Protein AF-A0A7C7CUS8-F1 (afdb_monomer)

Mean predicted aligned error: 3.03 Å

Radius of gyration: 10.81 Å; Cα contacts (8 Å, |Δi|>4): 39; chains: 1; bounding box: 26×20×23 Å

Secondary structure (DSSP, 8-state):
--SEEEE-TTSS-EEEE-SSHHHHHHHHHHHTTTS----------

Foldseek 3Di:
DFPDKDADDPDDDIDGHDPDPVVVVVVCVVQVVPDDDDDDDDDDD

pLDDT: mean 93.95, std 6.35, range [57.09, 96.88]

Solvent-accessible surface area (backbone atoms only — not comparable to full-atom values): 3111 Å² total; per-residue (Å²): 128,61,82,44,75,50,65,52,85,94,50,92,52,69,52,65,42,56,99,42,72,69,60,43,50,55,51,41,68,62,43,49,78,84,40,98,65,82,93,82,79,93,78,91,129

Sequence (45 aa):
GASYASLSGSGSTVFGMFDEDTAAKAAESVLSSDYRTILTRPTHR

Structure (mmCIF, N/CA/C/O backbone):
data_AF-A0A7C7CUS8-F1
#
_entry.id   AF-A0A7C7CUS8-F1
#
loop_
_atom_site.group_PDB
_atom_site.id
_atom_site.type_symbol
_atom_site.label_atom_id
_atom_site.label_alt_id
_atom_site.label_comp_id
_atom_site.label_asym_id
_atom_site.label_entity_id
_atom_site.label_seq_id
_atom_site.pdbx_PDB_ins_code
_atom_site.Cartn_x
_atom_site.Cartn_y
_atom_site.Cartn_z
_atom_site.occupancy
_atom_site.B_iso_or_equiv
_atom_site.auth_seq_id
_atom_site.auth_comp_id
_atom_site.auth_asym_id
_atom_site.auth_atom_id
_atom_site.pdbx_PDB_model_num
ATOM 1 N N . GLY A 1 1 ? -7.581 -9.471 0.705 1.00 84.81 1 GLY A N 1
ATOM 2 C CA . GLY A 1 1 ? -6.647 -8.782 1.622 1.00 84.81 1 GLY A CA 1
ATOM 3 C C . GLY A 1 1 ? -5.265 -8.758 0.999 1.00 84.81 1 GLY A C 1
ATOM 4 O O . GLY A 1 1 ? -5.136 -9.272 -0.104 1.00 84.81 1 GLY A O 1
ATOM 5 N N . ALA A 1 2 ? -4.260 -8.178 1.659 1.00 93.31 2 ALA A N 1
ATOM 6 C CA . ALA A 1 2 ? -2.883 -8.222 1.152 1.00 93.31 2 ALA A CA 1
ATOM 7 C C . ALA A 1 2 ? -2.327 -9.658 1.220 1.00 93.31 2 ALA A C 1
ATOM 9 O O . ALA A 1 2 ? -2.566 -10.349 2.211 1.00 93.31 2 ALA A O 1
ATOM 10 N N . SER A 1 3 ? -1.602 -10.098 0.188 1.00 95.62 3 SER A N 1
ATOM 11 C CA . SER A 1 3 ? -0.914 -11.400 0.152 1.00 95.62 3 SER A CA 1
ATOM 12 C C . SER A 1 3 ? 0.334 -11.407 1.039 1.00 95.62 3 SER A C 1
ATOM 14 O O . SER A 1 3 ? 0.682 -12.424 1.634 1.00 95.62 3 SER A O 1
ATOM 16 N N . TYR A 1 4 ? 0.964 -10.244 1.193 1.00 95.31 4 TYR A N 1
ATOM 17 C CA . TYR A 1 4 ? 2.046 -9.993 2.137 1.00 95.31 4 TYR A CA 1
ATOM 18 C C . TYR A 1 4 ? 1.891 -8.594 2.724 1.00 95.31 4 TYR A C 1
ATOM 20 O O . TYR A 1 4 ? 1.492 -7.673 2.014 1.00 95.31 4 TYR A O 1
ATOM 28 N N . ALA A 1 5 ? 2.215 -8.413 4.001 1.00 95.88 5 ALA A N 1
ATOM 29 C CA . ALA A 1 5 ? 2.232 -7.100 4.632 1.00 95.88 5 ALA A CA 1
ATOM 30 C C . ALA A 1 5 ? 3.401 -7.000 5.610 1.00 95.88 5 ALA A C 1
ATOM 32 O O . ALA A 1 5 ? 3.673 -7.937 6.361 1.00 95.88 5 ALA A O 1
ATOM 33 N N . SER A 1 6 ? 4.103 -5.869 5.597 1.00 96.56 6 SER 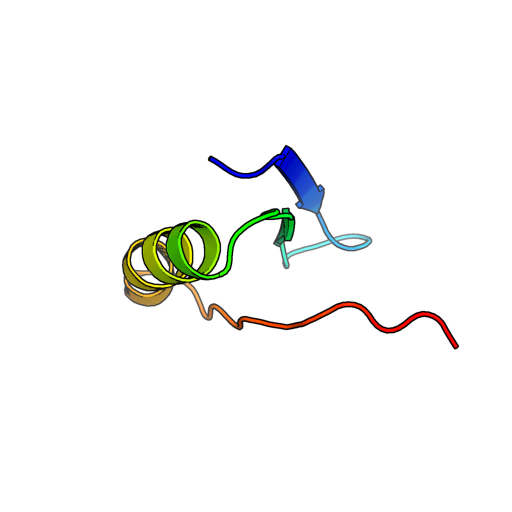A N 1
ATOM 34 C CA . SER A 1 6 ? 5.234 -5.643 6.495 1.00 96.56 6 SER A CA 1
ATOM 35 C C . SER A 1 6 ? 5.518 -4.160 6.714 1.00 96.56 6 SER A C 1
ATOM 37 O O . SER A 1 6 ? 5.010 -3.287 6.005 1.00 96.56 6 SER A O 1
ATOM 39 N N . LEU A 1 7 ? 6.352 -3.884 7.714 1.00 96.88 7 LEU A N 1
ATOM 40 C CA . LEU A 1 7 ? 6.917 -2.567 7.964 1.00 96.88 7 LEU A CA 1
ATOM 41 C C . LEU A 1 7 ? 8.132 -2.367 7.052 1.00 96.88 7 LEU A C 1
ATOM 43 O O . LEU A 1 7 ? 9.010 -3.223 6.961 1.00 96.88 7 LEU A O 1
ATOM 47 N N . SER A 1 8 ? 8.199 -1.223 6.384 1.00 94.06 8 SER A N 1
ATOM 48 C CA . SER A 1 8 ? 9.359 -0.859 5.579 1.00 94.06 8 SE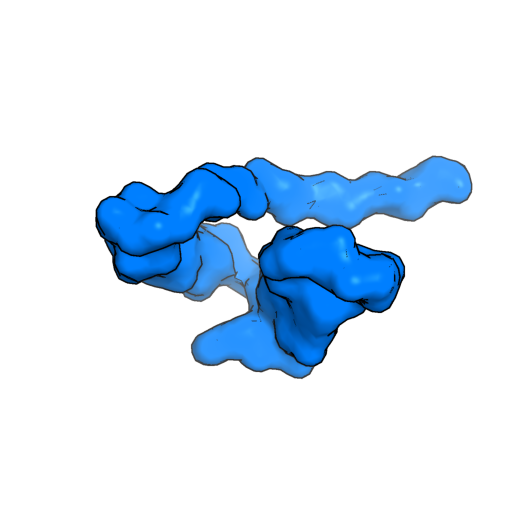R A CA 1
ATOM 49 C C . SER A 1 8 ? 10.505 -0.396 6.483 1.00 94.06 8 SER A C 1
ATOM 51 O O . SER A 1 8 ? 10.424 0.668 7.101 1.00 94.06 8 SER A O 1
ATOM 53 N N . GLY A 1 9 ? 11.592 -1.172 6.542 1.00 94.25 9 GLY A N 1
ATOM 54 C CA . GLY A 1 9 ? 12.787 -0.840 7.326 1.00 94.25 9 GLY A CA 1
ATOM 55 C C . GLY A 1 9 ? 12.488 -0.725 8.824 1.00 94.25 9 GLY A C 1
ATOM 56 O O . GLY A 1 9 ? 11.924 -1.636 9.421 1.00 94.25 9 GLY A O 1
ATOM 57 N N . SER A 1 10 ? 12.849 0.410 9.429 1.00 95.50 10 SER A N 1
ATOM 58 C CA . SER A 1 10 ? 12.523 0.737 10.826 1.00 95.50 10 SER A CA 1
ATOM 59 C C . SER A 1 10 ? 11.140 1.381 11.009 1.00 95.50 10 SER A C 1
ATOM 61 O O . SER A 1 10 ? 10.792 1.759 12.125 1.00 95.50 10 SER A O 1
ATOM 63 N N . GLY A 1 11 ? 10.358 1.545 9.937 1.00 93.62 11 GLY A N 1
ATOM 64 C CA . GLY A 1 11 ? 9.087 2.267 9.964 1.00 93.62 11 GLY A CA 1
ATOM 65 C C . GLY A 1 11 ? 9.236 3.786 9.828 1.00 93.62 11 GLY A C 1
ATOM 66 O O . GLY A 1 11 ? 10.333 4.310 9.659 1.00 93.62 11 GLY A O 1
ATOM 67 N N . SER A 1 12 ? 8.140 4.548 9.849 1.00 93.94 12 SER A N 1
ATOM 68 C CA . SER A 1 12 ? 6.749 4.190 10.199 1.00 93.94 12 SER A CA 1
ATOM 69 C C . SER A 1 12 ? 5.877 3.701 9.034 1.00 93.94 12 SER A C 1
ATOM 71 O O . SER A 1 12 ? 4.692 3.432 9.215 1.00 93.94 12 SER A O 1
ATOM 73 N N . THR A 1 13 ? 6.441 3.603 7.829 1.00 96.19 13 THR A N 1
ATOM 74 C CA . THR A 1 13 ? 5.687 3.208 6.631 1.00 96.19 13 THR A CA 1
ATOM 75 C C . THR A 1 13 ? 5.463 1.701 6.596 1.00 96.19 13 THR A C 1
ATOM 77 O O . THR A 1 13 ? 6.413 0.929 6.717 1.00 96.19 13 THR A O 1
ATOM 80 N N . VAL A 1 14 ? 4.219 1.284 6.376 1.00 96.00 14 VAL A N 1
ATOM 81 C CA . VAL A 1 14 ? 3.845 -0.109 6.104 1.00 96.00 14 VAL A CA 1
ATOM 82 C C . VAL A 1 14 ? 3.515 -0.277 4.628 1.00 96.00 14 VAL A C 1
ATOM 84 O O . VAL A 1 14 ? 3.075 0.667 3.973 1.00 96.00 14 VAL A O 1
ATOM 87 N N . PHE A 1 15 ? 3.715 -1.479 4.104 1.00 95.94 15 PHE A N 1
ATOM 88 C CA . PHE A 1 15 ? 3.303 -1.824 2.750 1.00 95.94 15 PHE A CA 1
ATOM 89 C C . PHE A 1 15 ? 2.563 -3.157 2.740 1.00 95.94 15 PHE A C 1
ATOM 91 O O . PHE A 1 15 ? 2.848 -4.049 3.541 1.00 95.94 15 PHE A O 1
ATOM 98 N N . GLY A 1 16 ? 1.613 -3.272 1.815 1.00 96.19 16 GLY A N 1
ATOM 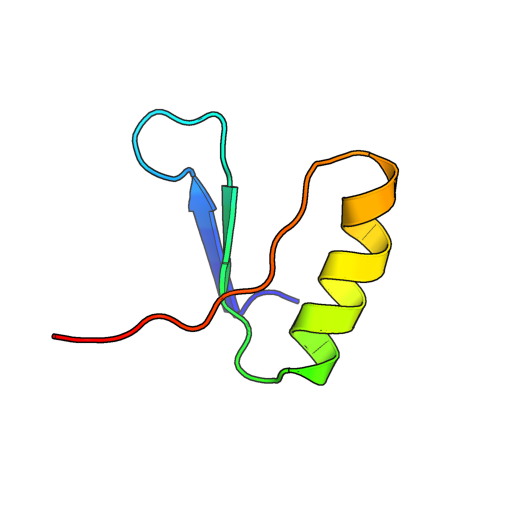99 C CA . GLY A 1 16 ? 0.912 -4.506 1.495 1.00 96.19 16 GLY A CA 1
ATOM 100 C C . GLY A 1 16 ? 1.106 -4.839 0.020 1.00 96.19 16 GLY A C 1
ATOM 101 O O . GLY A 1 16 ? 1.040 -3.948 -0.824 1.00 96.19 16 GLY A O 1
ATOM 102 N N . MET A 1 17 ? 1.357 -6.106 -0.289 1.00 96.25 17 MET A N 1
ATOM 103 C CA . MET A 1 17 ? 1.360 -6.623 -1.654 1.00 96.25 17 MET A CA 1
ATOM 104 C C . MET A 1 17 ? -0.020 -7.171 -1.994 1.00 96.25 17 MET A C 1
ATOM 106 O O . MET A 1 17 ? -0.665 -7.824 -1.175 1.00 96.25 17 MET A O 1
ATOM 110 N N . PHE A 1 18 ? -0.468 -6.880 -3.207 1.00 96.25 18 PHE A N 1
ATOM 111 C CA . PHE A 1 18 ? -1.742 -7.329 -3.744 1.00 96.25 18 PHE A CA 1
ATOM 112 C C . PHE A 1 18 ? -1.491 -7.825 -5.161 1.00 96.25 18 PHE A C 1
ATOM 114 O O . PHE A 1 18 ? -0.811 -7.147 -5.930 1.00 96.25 18 PHE A O 1
ATOM 121 N N . ASP A 1 19 ? -2.048 -8.986 -5.493 1.00 94.44 19 ASP A N 1
ATOM 122 C CA . ASP A 1 19 ? -1.876 -9.583 -6.822 1.00 94.44 19 ASP A CA 1
ATOM 123 C C . ASP A 1 19 ? -2.754 -8.884 -7.874 1.00 94.44 19 ASP A C 1
ATOM 125 O O . ASP A 1 19 ? -2.444 -8.890 -9.063 1.00 94.44 19 ASP A O 1
ATOM 129 N N . GLU A 1 20 ? -3.837 -8.239 -7.429 1.00 95.56 20 GLU A N 1
ATOM 130 C CA . GLU A 1 20 ? -4.823 -7.579 -8.280 1.00 95.56 20 GLU A CA 1
ATOM 131 C C . GLU A 1 20 ? -4.921 -6.076 -7.987 1.00 95.56 20 GLU A C 1
ATOM 133 O O . GLU A 1 20 ? -5.105 -5.646 -6.842 1.00 95.56 20 GLU A O 1
ATOM 138 N N . ASP A 1 21 ? -4.913 -5.266 -9.048 1.00 94.81 21 ASP A N 1
ATOM 139 C CA . ASP A 1 21 ? -5.101 -3.812 -8.976 1.00 94.81 21 ASP A CA 1
ATOM 140 C C . ASP A 1 21 ? -6.434 -3.412 -8.314 1.00 94.81 21 ASP A C 1
ATOM 142 O O . ASP A 1 21 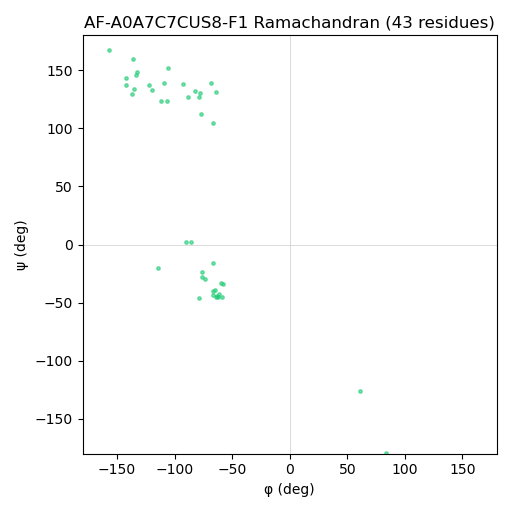? -6.511 -2.386 -7.639 1.00 94.81 21 ASP A O 1
ATOM 146 N N . THR A 1 22 ? -7.496 -4.200 -8.500 1.00 96.50 22 THR A N 1
ATOM 147 C CA . TH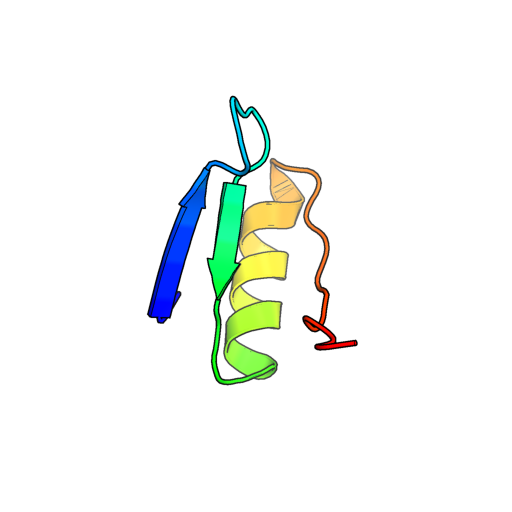R A 1 22 ? -8.818 -3.972 -7.889 1.00 96.50 22 THR A CA 1
ATOM 148 C C . THR A 1 22 ? -8.755 -4.078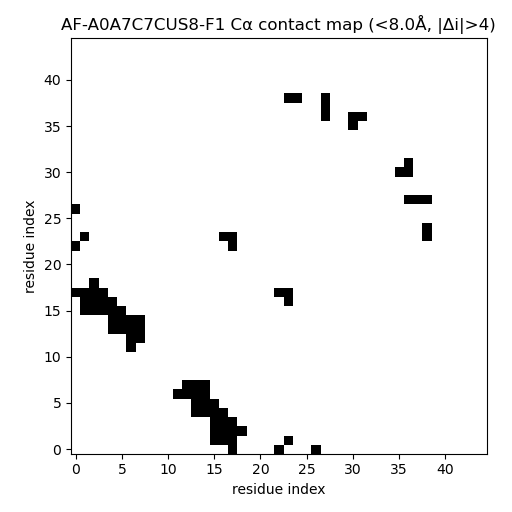 -6.368 1.00 96.50 22 THR A C 1
ATOM 150 O O . THR A 1 22 ? -9.268 -3.203 -5.669 1.00 96.50 22 THR A O 1
ATOM 153 N N . ALA A 1 23 ? -8.073 -5.103 -5.850 1.00 96.44 23 ALA A N 1
ATOM 154 C CA . ALA A 1 23 ? -7.859 -5.294 -4.421 1.00 96.44 23 ALA A CA 1
ATOM 155 C C . ALA A 1 23 ? -6.959 -4.196 -3.830 1.00 96.44 23 ALA A C 1
ATOM 157 O O . ALA A 1 23 ? -7.252 -3.682 -2.748 1.00 96.44 23 ALA A O 1
ATOM 158 N N . ALA A 1 24 ? -5.913 -3.788 -4.559 1.00 96.56 24 ALA A N 1
ATOM 159 C CA . ALA A 1 24 ? -5.028 -2.699 -4.152 1.00 96.56 24 ALA A CA 1
ATOM 160 C C . ALA A 1 24 ? -5.777 -1.357 -4.045 1.00 96.56 24 ALA A C 1
ATOM 162 O O . ALA A 1 24 ? -5.656 -0.657 -3.040 1.00 96.56 24 ALA A O 1
ATOM 163 N N . LYS A 1 25 ? -6.614 -1.022 -5.037 1.00 96.81 25 LYS A N 1
ATOM 164 C CA . LYS A 1 25 ? -7.450 0.193 -5.026 1.00 96.81 25 LYS A CA 1
ATOM 165 C C . LYS A 1 25 ? -8.503 0.178 -3.923 1.00 96.81 25 LYS A C 1
ATOM 167 O O . LYS A 1 25 ? -8.742 1.203 -3.293 1.00 96.81 25 LYS A O 1
ATOM 172 N N . ALA A 1 26 ? -9.117 -0.976 -3.656 1.00 96.75 26 ALA A N 1
ATOM 173 C CA . ALA A 1 26 ? -10.057 -1.106 -2.546 1.00 96.75 26 ALA A CA 1
ATOM 174 C C . ALA A 1 26 ? -9.374 -0.820 -1.197 1.00 96.75 26 ALA A C 1
ATOM 176 O O . ALA A 1 26 ? -9.928 -0.100 -0.370 1.00 96.75 26 ALA A O 1
ATOM 177 N N . ALA A 1 27 ? -8.154 -1.329 -0.992 1.00 96.06 27 ALA A N 1
ATOM 178 C CA . ALA A 1 27 ? -7.373 -1.043 0.209 1.00 96.06 27 ALA A CA 1
ATOM 179 C C . ALA A 1 27 ? -6.955 0.435 0.295 1.00 96.06 27 ALA A C 1
ATOM 181 O O . ALA A 1 27 ? -7.083 1.044 1.355 1.00 96.06 27 ALA A O 1
ATOM 182 N N . GLU A 1 28 ? -6.509 1.029 -0.814 1.00 96.62 28 GLU A N 1
ATOM 183 C CA . GLU A 1 28 ? -6.163 2.452 -0.885 1.00 96.62 28 GLU A CA 1
ATOM 184 C C . GLU A 1 28 ? -7.350 3.349 -0.514 1.00 96.62 28 GLU A C 1
ATOM 186 O O . GLU A 1 28 ? -7.185 4.261 0.295 1.00 96.62 28 GLU A O 1
ATOM 191 N N . SER A 1 29 ? -8.550 3.065 -1.028 1.00 96.38 29 SER A N 1
ATOM 192 C CA . SER A 1 29 ? -9.756 3.839 -0.709 1.00 96.38 29 SER A CA 1
ATOM 193 C C . SER A 1 29 ? -10.094 3.836 0.784 1.00 96.38 29 SER A C 1
ATOM 195 O O . SER A 1 29 ? -10.639 4.822 1.273 1.00 96.38 29 SER A O 1
ATOM 197 N N . VAL A 1 30 ? -9.803 2.745 1.499 1.00 95.81 30 VAL A N 1
ATOM 198 C CA . VAL A 1 30 ? -10.040 2.644 2.947 1.00 95.81 30 VAL A CA 1
ATOM 199 C C . VAL A 1 30 ? -8.937 3.364 3.724 1.00 95.81 30 VAL A C 1
ATOM 201 O O . VAL A 1 30 ? -9.221 4.143 4.628 1.00 95.81 30 VAL A O 1
ATOM 204 N N . LEU A 1 31 ? -7.674 3.138 3.358 1.00 94.94 31 LEU A N 1
ATOM 205 C CA . LEU A 1 31 ? -6.516 3.646 4.099 1.00 94.94 31 LEU A CA 1
ATOM 206 C C . LEU A 1 31 ? -6.263 5.139 3.876 1.00 94.94 31 LEU A C 1
ATOM 208 O O . LEU A 1 31 ? -5.747 5.805 4.769 1.00 94.94 31 LEU A O 1
ATOM 212 N N . SER A 1 32 ? -6.650 5.680 2.718 1.00 95.62 32 SER A N 1
ATOM 213 C CA . SER A 1 32 ? -6.429 7.091 2.373 1.00 95.62 32 SER A CA 1
ATOM 214 C C . SER A 1 32 ? -7.221 8.073 3.235 1.00 95.62 32 SER A C 1
ATOM 216 O O . SER A 1 32 ? -6.895 9.257 3.236 1.00 95.62 32 SER A O 1
ATOM 218 N N . SER A 1 33 ? -8.242 7.601 3.961 1.00 95.38 33 SER A N 1
ATOM 219 C CA . SER A 1 33 ? -8.978 8.420 4.930 1.00 95.38 33 SER A CA 1
ATOM 220 C C . SER A 1 33 ? -8.074 8.886 6.073 1.00 95.38 33 SER A C 1
ATOM 222 O O . SER A 1 33 ? -8.098 10.057 6.444 1.00 95.38 33 SER A O 1
ATOM 224 N N . ASP A 1 34 ? -7.250 7.976 6.598 1.00 96.62 34 ASP A N 1
ATOM 225 C CA . ASP A 1 34 ? -6.510 8.192 7.847 1.00 96.62 34 ASP A CA 1
ATOM 226 C C . A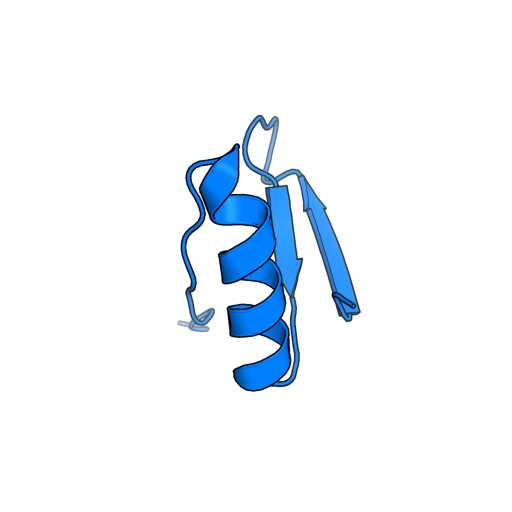SP A 1 34 ? -4.990 8.258 7.633 1.00 96.62 34 ASP A C 1
ATOM 228 O O . ASP A 1 34 ? -4.256 8.803 8.461 1.00 96.62 34 ASP A O 1
ATOM 232 N N . TYR A 1 35 ? -4.497 7.727 6.511 1.00 96.00 35 TYR A N 1
ATOM 233 C CA . TYR A 1 35 ? -3.074 7.592 6.223 1.00 96.00 35 TYR A CA 1
ATOM 234 C C . TYR A 1 35 ? -2.735 8.055 4.810 1.00 96.00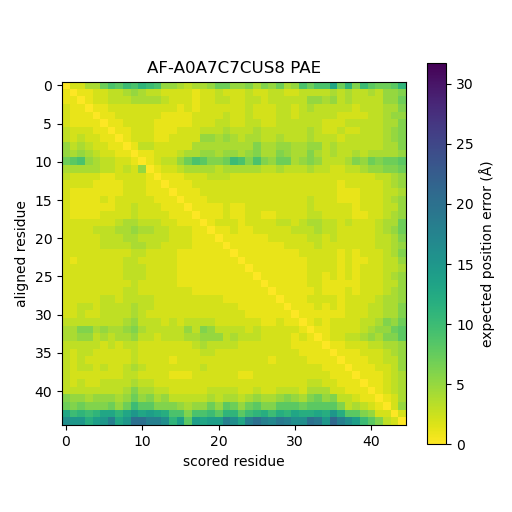 35 TYR A C 1
ATOM 236 O O . TYR A 1 35 ? -3.466 7.815 3.848 1.00 96.00 35 TYR A O 1
ATOM 244 N N . ARG A 1 36 ? -1.544 8.643 4.646 1.00 96.44 36 ARG A N 1
ATOM 245 C CA . ARG A 1 36 ? -0.998 8.907 3.312 1.00 96.44 36 ARG A CA 1
ATOM 246 C C . ARG A 1 36 ? -0.699 7.577 2.621 1.00 96.44 36 ARG A C 1
ATOM 248 O O . ARG A 1 36 ? 0.305 6.936 2.921 1.00 96.44 36 ARG A O 1
ATOM 255 N N . THR A 1 37 ? -1.554 7.206 1.678 1.00 96.62 37 THR A N 1
ATOM 256 C CA . THR A 1 37 ? -1.478 5.930 0.962 1.00 96.62 37 THR A CA 1
ATOM 257 C C . THR A 1 37 ? -1.051 6.165 -0.483 1.00 96.62 37 THR A C 1
ATOM 259 O O . THR A 1 37 ? -1.447 7.149 -1.101 1.00 96.62 37 THR A O 1
ATOM 262 N N . ILE A 1 38 ? -0.177 5.303 -1.007 1.00 95.50 38 ILE A N 1
ATOM 263 C CA . ILE A 1 38 ? 0.348 5.395 -2.374 1.00 95.50 38 ILE A CA 1
ATOM 264 C C . ILE A 1 38 ? 0.351 3.995 -2.981 1.00 95.50 38 ILE A C 1
ATOM 266 O O . ILE A 1 38 ? 0.910 3.067 -2.396 1.00 95.50 38 ILE A O 1
ATOM 270 N N . LEU A 1 39 ? -0.220 3.859 -4.176 1.00 96.38 39 LEU A N 1
ATOM 271 C CA . LEU A 1 39 ? -0.118 2.645 -4.980 1.00 96.38 39 LEU A CA 1
ATOM 272 C C . LEU A 1 39 ? 1.129 2.694 -5.864 1.00 96.38 39 LEU A C 1
ATOM 274 O O . LEU A 1 39 ? 1.340 3.648 -6.613 1.00 96.38 39 LEU A O 1
ATOM 278 N N . THR A 1 40 ? 1.957 1.654 -5.794 1.00 94.88 40 THR A N 1
ATOM 279 C CA . THR A 1 40 ? 3.163 1.521 -6.621 1.00 94.88 40 THR A CA 1
ATOM 280 C C . THR A 1 40 ? 3.276 0.100 -7.168 1.00 94.88 40 THR A C 1
ATOM 282 O O . THR A 1 40 ? 2.661 -0.826 -6.639 1.00 94.88 40 THR A O 1
ATOM 285 N N . ARG A 1 41 ? 4.052 -0.077 -8.245 1.00 93.00 41 ARG A N 1
ATOM 286 C CA . ARG A 1 41 ? 4.418 -1.401 -8.761 1.00 93.00 41 ARG A CA 1
ATOM 287 C C . ARG A 1 41 ? 5.914 -1.612 -8.550 1.00 93.00 41 ARG A C 1
ATOM 289 O O . ARG A 1 41 ? 6.689 -0.776 -9.019 1.00 93.00 41 ARG A O 1
ATOM 296 N N . PRO A 1 42 ? 6.334 -2.683 -7.858 1.00 89.56 42 PRO A N 1
ATOM 297 C CA . PRO A 1 42 ? 7.748 -2.962 -7.687 1.00 89.56 42 PRO A CA 1
ATOM 298 C C . PRO A 1 42 ? 8.381 -3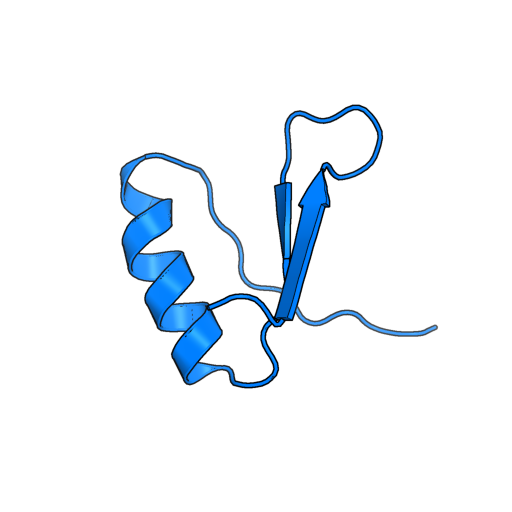.258 -9.049 1.00 89.56 42 PRO A C 1
ATOM 300 O O . PRO A 1 42 ? 7.868 -4.054 -9.833 1.00 89.56 42 PRO A O 1
ATOM 303 N N . THR A 1 43 ? 9.506 -2.611 -9.330 1.00 89.94 43 THR A N 1
ATOM 304 C CA . THR A 1 43 ? 10.327 -2.880 -10.512 1.00 89.94 43 THR A CA 1
ATOM 305 C C . THR A 1 43 ? 11.587 -3.610 -10.070 1.00 89.94 43 THR A C 1
ATOM 307 O O . THR A 1 43 ? 12.332 -3.082 -9.247 1.00 89.94 43 THR A O 1
ATOM 310 N N . HIS A 1 44 ? 11.849 -4.795 -10.618 1.00 80.50 44 HIS A N 1
ATOM 311 C CA . HIS A 1 44 ? 13.175 -5.406 -10.530 1.00 80.50 44 HIS A CA 1
ATOM 312 C C . HIS A 1 44 ? 14.082 -4.740 -11.567 1.00 80.50 44 HIS A C 1
ATOM 314 O O . HIS A 1 44 ? 13.711 -4.663 -12.739 1.00 80.50 44 HIS A O 1
ATOM 320 N N . ARG A 1 45 ? 15.236 -4.236 -11.132 1.00 57.09 45 ARG A N 1
ATOM 321 C CA . ARG A 1 45 ? 16.260 -3.661 -12.005 1.00 57.09 45 ARG A CA 1
ATOM 322 C C . ARG A 1 45 ? 17.527 -4.497 -11.941 1.00 57.09 45 ARG A C 1
ATOM 324 O O . ARG A 1 45 ? 17.814 -5.007 -10.836 1.00 57.09 45 ARG A O 1
#